Protein AF-A0A836ZRX3-F1 (afdb_monomer_lite)

Secondary structure (DSSP, 8-state):
--SS-STT-GGGHHHHHHHTTSSS--S--TT--HHHHHHHHHHHHH-TTTTTSHHHHHIIIIIGGGS-GGGG-SGGGGS--S-----HHHHHHHHHHH--

pLDDT: mean 89.65, std 10.73, range [46.81, 98.69]

Organism: NCBI:txid1184265

Radius of gyration: 16.73 Å; chains: 1; bounding box: 37×30×45 Å

InterPro domains:
  IPR058741 MurL, C-terminal domain [PF26298] (1-68)

Structure (mmCIF, N/CA/C/O backbone):
data_AF-A0A836ZRX3-F1
#
_entry.id   AF-A0A836ZRX3-F1
#
loop_
_atom_site.group_PDB
_atom_site.id
_atom_site.type_symbol
_atom_site.label_atom_id
_atom_site.label_alt_id
_atom_site.label_comp_id
_atom_site.label_asym_id
_atom_site.label_entity_id
_atom_site.label_seq_id
_atom_site.pdbx_PDB_ins_code
_atom_site.Cartn_x
_atom_site.Cartn_y
_atom_site.Cartn_z
_atom_site.occupancy
_atom_site.B_iso_or_equiv
_atom_site.auth_seq_id
_atom_site.auth_comp_id
_atom_site.auth_asym_id
_atom_site.auth_atom_id
_atom_site.pdbx_PDB_model_num
ATOM 1 N N . ILE A 1 1 ? -17.763 -6.032 -8.880 1.00 55.91 1 ILE A N 1
ATOM 2 C CA . ILE A 1 1 ? -16.600 -6.333 -8.013 1.00 55.91 1 ILE A CA 1
ATOM 3 C C . ILE A 1 1 ? -16.175 -5.007 -7.373 1.00 55.91 1 ILE A C 1
ATOM 5 O O . ILE A 1 1 ? -15.497 -4.257 -8.044 1.00 55.91 1 ILE A O 1
ATOM 9 N N . PHE A 1 2 ? -16.613 -4.518 -6.213 1.00 57.38 2 PHE A N 1
ATOM 10 C CA . PHE A 1 2 ? -17.757 -4.749 -5.323 1.00 57.38 2 PHE A CA 1
ATOM 11 C C . PHE A 1 2 ? -18.303 -3.352 -4.950 1.00 57.38 2 PHE A C 1
ATOM 13 O O . PHE A 1 2 ? -17.534 -2.399 -4.903 1.00 57.38 2 PHE A O 1
ATOM 20 N N . GLY A 1 3 ? -19.604 -3.207 -4.685 1.00 79.44 3 GLY A N 1
ATOM 21 C CA . GLY A 1 3 ? -20.244 -1.920 -4.351 1.00 79.44 3 GLY A CA 1
ATOM 22 C C . GLY A 1 3 ? -19.964 -1.408 -2.931 1.00 79.44 3 GLY A C 1
ATOM 23 O O . GLY A 1 3 ? -20.870 -0.881 -2.294 1.00 79.44 3 GLY A O 1
ATOM 24 N N . ARG A 1 4 ? -18.754 -1.631 -2.404 1.00 87.94 4 ARG A N 1
ATOM 25 C CA . ARG A 1 4 ? -18.336 -1.241 -1.050 1.00 87.94 4 ARG A CA 1
ATOM 26 C C . ARG A 1 4 ? -16.865 -0.835 -1.029 1.00 87.94 4 ARG A C 1
ATOM 28 O O . ARG A 1 4 ? -16.067 -1.399 -1.776 1.00 87.94 4 ARG A O 1
ATOM 35 N N . ASN A 1 5 ? -16.518 0.099 -0.149 1.00 93.06 5 ASN A N 1
ATOM 36 C CA . ASN A 1 5 ? -15.136 0.481 0.108 1.00 93.06 5 ASN A CA 1
ATOM 37 C C . ASN A 1 5 ? -14.442 -0.611 0.943 1.00 93.06 5 ASN A C 1
ATOM 39 O O . ASN A 1 5 ? -14.900 -0.919 2.041 1.00 93.06 5 ASN A O 1
ATOM 43 N N . LEU A 1 6 ? -13.382 -1.227 0.413 1.00 94.69 6 LEU A N 1
ATOM 44 C CA . LEU A 1 6 ? -12.608 -2.249 1.132 1.00 94.69 6 LEU A CA 1
ATOM 45 C C . LEU A 1 6 ? -11.521 -1.646 2.030 1.00 94.69 6 LEU A C 1
ATOM 47 O O . LEU A 1 6 ? -11.145 -2.279 3.010 1.00 94.69 6 LEU A O 1
ATOM 51 N N . LEU A 1 7 ? -11.066 -0.421 1.743 1.00 96.31 7 LEU A N 1
ATOM 52 C CA . LEU A 1 7 ? -10.148 0.308 2.624 1.00 96.31 7 LEU A CA 1
ATOM 53 C C . LEU A 1 7 ? -10.822 0.661 3.956 1.00 96.31 7 LEU A C 1
ATOM 55 O O . LEU A 1 7 ? -10.152 0.739 4.984 1.00 96.31 7 LEU A O 1
ATOM 59 N N . ASP A 1 8 ? -12.148 0.816 3.947 1.00 96.88 8 ASP A N 1
ATOM 60 C CA . ASP A 1 8 ? -12.955 1.079 5.141 1.00 96.88 8 ASP A CA 1
ATOM 61 C C . ASP A 1 8 ? -13.546 -0.193 5.785 1.00 96.88 8 ASP A C 1
ATOM 63 O O . ASP A 1 8 ? -14.396 -0.132 6.671 1.00 96.88 8 ASP A O 1
ATOM 67 N N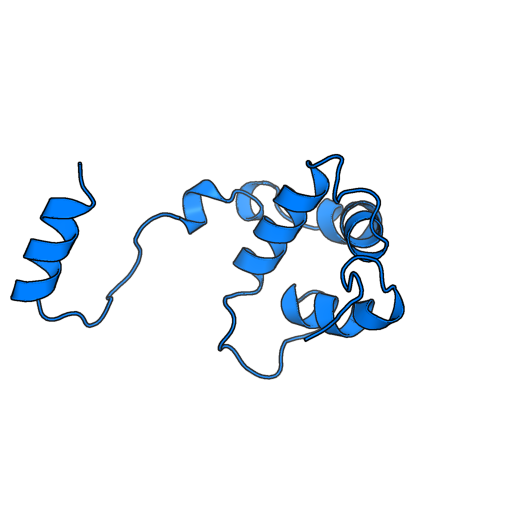 . ASP A 1 9 ? -13.098 -1.383 5.370 1.00 96.62 9 ASP A N 1
ATOM 68 C CA . ASP A 1 9 ? -13.475 -2.646 6.004 1.00 96.62 9 ASP A CA 1
ATOM 69 C C . ASP A 1 9 ? -12.345 -3.170 6.898 1.00 96.62 9 ASP A C 1
ATOM 71 O O . ASP A 1 9 ? -11.421 -3.844 6.443 1.00 96.62 9 ASP A O 1
ATOM 75 N N . ALA A 1 10 ? -12.454 -2.929 8.206 1.00 97.12 10 ALA A N 1
ATOM 76 C CA . ALA A 1 10 ? -11.477 -3.400 9.188 1.00 97.12 10 ALA A CA 1
ATOM 77 C C . ALA A 1 10 ? -11.287 -4.932 9.197 1.00 97.12 10 ALA A C 1
ATOM 79 O O . ALA A 1 10 ? -10.235 -5.412 9.619 1.00 97.12 10 ALA A O 1
ATOM 80 N N . THR A 1 11 ? -12.262 -5.714 8.714 1.00 96.56 11 THR A N 1
ATOM 81 C CA . THR A 1 11 ? -12.130 -7.180 8.628 1.00 96.56 11 THR A CA 1
ATOM 82 C C . THR A 1 11 ? -11.114 -7.623 7.574 1.00 96.56 1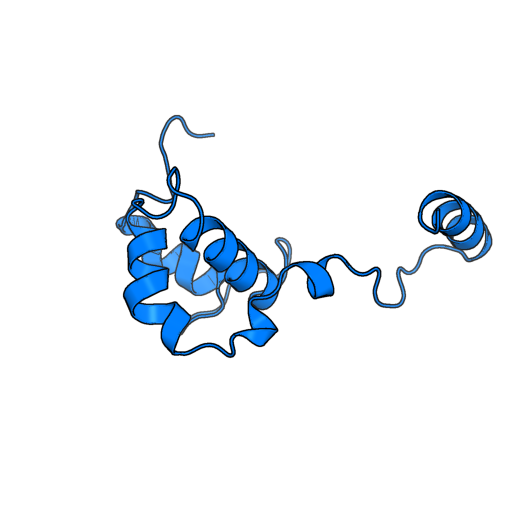1 THR A C 1
ATOM 84 O O . THR A 1 11 ? -10.634 -8.753 7.628 1.00 96.56 11 THR A O 1
ATOM 87 N N . GLN A 1 12 ? -10.728 -6.733 6.652 1.00 95.75 12 GLN A N 1
ATOM 88 C CA . GLN A 1 12 ? -9.718 -6.996 5.625 1.00 95.75 12 GLN A CA 1
ATOM 89 C C . GLN A 1 12 ? -8.278 -6.763 6.111 1.00 95.75 12 GLN A C 1
ATOM 91 O O . GLN A 1 12 ? -7.347 -6.934 5.326 1.00 95.75 12 GLN A O 1
ATOM 96 N N . ALA A 1 13 ? -8.065 -6.409 7.387 1.00 96.88 13 ALA A N 1
ATOM 97 C CA . ALA A 1 13 ? -6.741 -6.078 7.920 1.00 96.88 13 ALA A CA 1
ATOM 98 C C . ALA A 1 13 ? -5.675 -7.142 7.611 1.00 96.88 13 ALA A C 1
ATOM 100 O O . ALA A 1 13 ? -4.612 -6.783 7.121 1.00 96.88 13 ALA A O 1
ATOM 101 N N . GLY A 1 14 ? -5.978 -8.433 7.796 1.00 95.12 14 GLY A N 1
ATOM 102 C CA . GLY A 1 14 ? -5.022 -9.510 7.503 1.00 95.12 14 GLY A CA 1
ATOM 103 C C . GLY A 1 14 ? -4.628 -9.594 6.023 1.00 95.12 14 GLY A C 1
ATOM 104 O O . GLY A 1 14 ? -3.467 -9.813 5.699 1.00 95.12 14 GLY A O 1
ATOM 105 N N . GLY A 1 15 ? -5.569 -9.339 5.108 1.00 93.25 15 GLY A N 1
ATOM 106 C CA . GLY A 1 15 ? -5.267 -9.299 3.676 1.00 93.25 15 GLY A CA 1
ATOM 107 C C . GLY A 1 15 ? -4.347 -8.134 3.311 1.00 93.25 15 GLY A C 1
ATOM 108 O O . GLY A 1 15 ? -3.410 -8.307 2.536 1.00 93.25 15 GLY A O 1
ATOM 109 N N . TYR A 1 16 ? -4.576 -6.958 3.901 1.00 95.12 16 TYR A N 1
ATOM 110 C CA . TYR A 1 16 ? -3.703 -5.802 3.700 1.00 95.12 16 TYR A CA 1
ATOM 111 C C . TYR A 1 16 ? -2.342 -5.973 4.382 1.00 95.12 16 TYR A C 1
ATOM 113 O O . TYR A 1 16 ? -1.344 -5.571 3.801 1.00 95.12 16 TYR A O 1
ATOM 121 N N . ASP A 1 17 ? -2.268 -6.610 5.550 1.00 95.88 17 ASP A N 1
ATOM 122 C CA . ASP A 1 17 ? -0.997 -6.936 6.208 1.00 95.88 17 ASP A CA 1
ATOM 123 C C . ASP A 1 17 ? -0.134 -7.839 5.315 1.00 95.88 17 ASP A C 1
ATOM 125 O O . ASP A 1 17 ? 1.037 -7.536 5.089 1.00 95.88 17 ASP A O 1
ATOM 129 N N . ALA A 1 18 ? -0.735 -8.858 4.694 1.00 94.00 18 ALA A N 1
ATOM 130 C CA . ALA A 1 18 ? -0.051 -9.714 3.728 1.00 94.00 18 ALA A CA 1
ATOM 131 C C . ALA A 1 18 ? 0.403 -8.957 2.461 1.00 94.00 18 ALA A C 1
ATOM 133 O O . ALA A 1 18 ? 1.501 -9.210 1.964 1.00 94.00 18 ALA A O 1
ATOM 134 N N . LEU A 1 19 ? -0.402 -8.015 1.942 1.00 93.50 19 LEU A N 1
ATOM 135 C CA . LEU A 1 19 ? -0.014 -7.156 0.806 1.00 93.50 19 LEU A CA 1
ATOM 136 C C . LEU A 1 19 ? 1.143 -6.215 1.156 1.00 93.50 19 LEU A C 1
ATOM 138 O O . LEU A 1 19 ? 2.014 -5.966 0.329 1.00 93.50 19 LEU A O 1
ATOM 142 N N . LEU A 1 20 ? 1.141 -5.686 2.378 1.00 95.00 20 LEU A N 1
ATOM 143 C CA . LEU A 1 20 ? 2.173 -4.790 2.891 1.00 95.00 20 LEU A CA 1
ATOM 144 C C . LEU A 1 20 ? 3.429 -5.536 3.348 1.00 95.00 20 LEU A C 1
ATOM 146 O O . LEU A 1 20 ? 4.397 -4.877 3.729 1.00 95.00 20 LEU A O 1
ATOM 150 N N . GLU A 1 21 ? 3.409 -6.872 3.329 1.00 93.81 21 GLU A N 1
ATOM 151 C CA . GLU A 1 21 ? 4.423 -7.747 3.928 1.00 93.81 21 GLU A CA 1
ATOM 152 C C . GLU A 1 21 ? 4.723 -7.367 5.389 1.00 93.81 21 GLU A C 1
ATOM 154 O O . GLU A 1 21 ? 5.868 -7.341 5.845 1.00 93.81 21 GLU A O 1
ATOM 159 N N . PHE A 1 22 ? 3.672 -6.996 6.121 1.00 94.44 22 PHE A N 1
ATOM 160 C CA . PHE A 1 22 ? 3.740 -6.588 7.515 1.00 94.44 22 PHE A CA 1
ATOM 161 C C . PHE A 1 22 ? 3.276 -7.739 8.405 1.00 94.44 22 PHE A C 1
ATOM 163 O O . PHE A 1 22 ? 2.083 -8.010 8.487 1.00 94.44 22 PHE A O 1
ATOM 170 N N . GLN A 1 23 ? 4.215 -8.407 9.086 1.00 91.44 23 GLN A N 1
ATOM 171 C CA . GLN A 1 23 ? 3.968 -9.576 9.961 1.00 91.44 23 GLN A CA 1
ATOM 172 C C . GLN A 1 23 ? 3.366 -10.812 9.263 1.00 91.44 23 GLN A C 1
ATOM 174 O O . GLN A 1 23 ? 3.217 -11.856 9.893 1.00 91.44 23 GLN A O 1
ATOM 179 N N . ASP A 1 24 ? 3.052 -10.708 7.977 1.00 89.75 24 ASP A N 1
ATOM 180 C CA . ASP A 1 24 ? 2.522 -11.765 7.130 1.00 89.75 24 ASP A CA 1
ATOM 181 C C . ASP A 1 24 ? 3.054 -11.569 5.704 1.00 89.75 24 ASP A C 1
ATOM 183 O O . ASP A 1 24 ? 3.572 -10.502 5.372 1.00 89.75 24 ASP A O 1
ATOM 187 N N . HIS A 1 25 ? 2.933 -12.584 4.856 1.00 84.62 25 HIS A N 1
ATOM 188 C CA . HIS A 1 25 ? 3.383 -12.536 3.469 1.00 84.62 25 HIS A CA 1
ATOM 189 C C . HIS A 1 25 ? 2.279 -13.009 2.533 1.00 84.62 25 HIS A C 1
ATOM 191 O O . HIS A 1 25 ? 1.627 -14.031 2.760 1.00 84.62 25 HIS A O 1
ATOM 197 N N . LYS A 1 26 ? 2.089 -12.283 1.430 1.00 80.88 26 LYS A N 1
ATOM 198 C CA . LYS A 1 26 ? 1.177 -12.705 0.366 1.00 80.88 26 LYS A CA 1
ATOM 199 C C . LYS A 1 26 ? 1.559 -14.106 -0.159 1.00 80.88 26 LYS A C 1
ATOM 201 O O . LYS A 1 26 ? 2.738 -14.401 -0.347 1.00 80.88 26 LYS A O 1
ATOM 206 N N . PRO A 1 27 ? 0.574 -14.970 -0.464 1.00 76.38 27 PRO A N 1
ATOM 207 C CA . PRO A 1 27 ? 0.843 -16.319 -0.964 1.00 76.38 27 PRO A CA 1
ATOM 208 C C . PRO A 1 27 ? 1.330 -16.346 -2.424 1.00 76.38 27 PRO A C 1
ATOM 210 O O . PRO A 1 27 ? 1.832 -17.373 -2.878 1.00 76.38 27 PRO A O 1
ATOM 213 N N . PHE A 1 28 ? 1.170 -15.243 -3.169 1.00 75.69 28 PHE A N 1
ATOM 214 C CA . PHE A 1 28 ? 1.558 -15.117 -4.577 1.00 75.69 28 PHE A CA 1
ATOM 215 C C . PHE A 1 28 ? 2.097 -13.714 -4.888 1.00 75.69 28 PHE A C 1
ATOM 217 O O . PHE A 1 28 ? 1.556 -12.717 -4.418 1.00 75.69 28 PHE A O 1
ATOM 224 N N . GLU A 1 29 ? 3.105 -13.629 -5.759 1.00 69.50 29 GLU A N 1
ATOM 225 C CA . GLU A 1 29 ? 3.833 -12.385 -6.067 1.00 69.50 29 GLU A CA 1
ATOM 226 C C . GLU A 1 29 ? 3.189 -11.494 -7.152 1.00 69.50 29 GLU A C 1
ATOM 228 O O . GLU A 1 29 ? 3.675 -10.405 -7.434 1.00 69.50 29 GLU A O 1
ATOM 233 N N . CYS A 1 30 ? 2.080 -11.909 -7.769 1.00 75.00 30 CYS A N 1
ATOM 234 C CA . CYS A 1 30 ? 1.593 -11.342 -9.036 1.00 75.00 30 CYS A CA 1
ATOM 235 C C . CYS A 1 30 ? 1.026 -9.903 -8.999 1.00 75.00 30 CYS A C 1
ATOM 237 O O . CYS A 1 30 ? 0.576 -9.428 -10.039 1.00 75.00 30 CYS A O 1
ATOM 239 N N . VAL A 1 31 ? 0.985 -9.225 -7.846 1.00 69.31 31 VAL A N 1
ATOM 240 C CA . VAL A 1 31 ? 0.250 -7.950 -7.650 1.00 69.31 31 VAL A CA 1
ATOM 241 C C . VAL A 1 31 ? 1.180 -6.775 -7.285 1.00 69.31 31 VAL A C 1
ATOM 243 O O . VAL A 1 31 ? 0.714 -5.724 -6.865 1.00 69.31 31 VAL A O 1
ATOM 246 N N . GLY A 1 32 ? 2.491 -6.929 -7.488 1.00 82.38 32 GLY A N 1
ATOM 247 C CA . GLY A 1 32 ? 3.499 -5.946 -7.070 1.00 82.38 32 GLY A CA 1
ATOM 248 C C . GLY A 1 32 ? 4.076 -6.263 -5.691 1.00 82.38 32 GLY A C 1
ATOM 249 O O . GLY A 1 32 ? 3.528 -7.078 -4.951 1.00 82.38 32 GLY A O 1
ATOM 250 N N . GLU A 1 33 ? 5.219 -5.681 -5.363 1.00 90.31 33 GLU A N 1
ATOM 251 C CA . GLU A 1 33 ? 6.007 -5.950 -4.158 1.00 90.31 33 GLU A CA 1
ATOM 252 C C . GLU A 1 33 ? 5.407 -5.296 -2.900 1.00 90.31 33 GLU A C 1
ATOM 254 O O . GLU A 1 33 ? 4.704 -4.281 -2.972 1.00 90.31 33 GLU A O 1
ATOM 259 N N . GLY A 1 34 ? 5.742 -5.813 -1.710 1.00 93.00 34 GLY A N 1
ATOM 260 C CA . GLY A 1 34 ? 5.328 -5.189 -0.449 1.00 93.00 34 GLY A CA 1
ATOM 261 C C . GLY A 1 34 ? 5.762 -3.724 -0.331 1.00 93.00 34 GLY A C 1
ATOM 262 O O . GLY A 1 34 ? 5.008 -2.894 0.181 1.00 93.00 34 GLY A O 1
ATOM 263 N N . ARG A 1 35 ? 6.938 -3.367 -0.876 1.00 93.69 35 ARG A N 1
ATOM 264 C CA . ARG A 1 35 ? 7.416 -1.971 -0.909 1.00 93.69 35 ARG A CA 1
ATOM 265 C C . ARG A 1 35 ? 6.457 -1.058 -1.675 1.00 93.69 35 ARG A C 1
ATOM 267 O O . ARG A 1 35 ? 6.135 0.029 -1.206 1.00 93.69 35 ARG A O 1
ATOM 274 N N . GLU A 1 36 ? 5.944 -1.530 -2.810 1.00 94.19 36 GLU A N 1
ATOM 275 C CA . GLU A 1 36 ? 5.037 -0.768 -3.668 1.00 94.19 36 GLU A CA 1
ATOM 276 C C . GLU A 1 36 ? 3.691 -0.564 -2.973 1.00 94.19 36 GLU A C 1
ATOM 278 O O . GLU A 1 36 ? 3.144 0.540 -2.971 1.00 94.19 36 GLU A O 1
ATOM 283 N N . SER A 1 37 ? 3.203 -1.599 -2.287 1.00 95.44 37 SER A N 1
ATOM 284 C CA . SER A 1 37 ? 1.977 -1.526 -1.488 1.00 95.44 37 SER A CA 1
ATOM 285 C C . SER A 1 37 ? 2.106 -0.549 -0.312 1.00 95.44 37 SER A C 1
ATOM 287 O O . SER A 1 37 ? 1.181 0.222 -0.043 1.00 95.44 37 SER A O 1
ATOM 289 N N . ARG A 1 38 ? 3.256 -0.526 0.378 1.00 97.12 38 ARG A N 1
ATOM 290 C CA . ARG A 1 38 ? 3.515 0.412 1.487 1.00 97.12 38 ARG A CA 1
ATOM 291 C C . ARG A 1 38 ? 3.597 1.858 1.002 1.00 97.12 38 ARG A C 1
ATOM 293 O O . ARG A 1 38 ? 2.974 2.729 1.611 1.00 97.12 38 ARG A O 1
ATOM 300 N N . ALA A 1 39 ? 4.279 2.108 -0.115 1.00 97.38 39 ALA A N 1
ATOM 301 C CA . ALA A 1 39 ? 4.314 3.430 -0.737 1.00 97.38 39 ALA A CA 1
ATOM 302 C C . ALA A 1 39 ? 2.910 3.884 -1.183 1.00 97.38 39 ALA A C 1
ATOM 304 O O . ALA A 1 39 ? 2.507 5.016 -0.913 1.00 97.38 39 ALA A O 1
ATOM 305 N N . ALA A 1 40 ? 2.101 2.991 -1.765 1.00 96.81 40 ALA A N 1
ATOM 306 C CA . ALA A 1 40 ? 0.710 3.289 -2.105 1.00 96.81 40 ALA A CA 1
ATOM 307 C C . ALA A 1 40 ? -0.129 3.671 -0.868 1.00 96.81 40 ALA A C 1
ATOM 30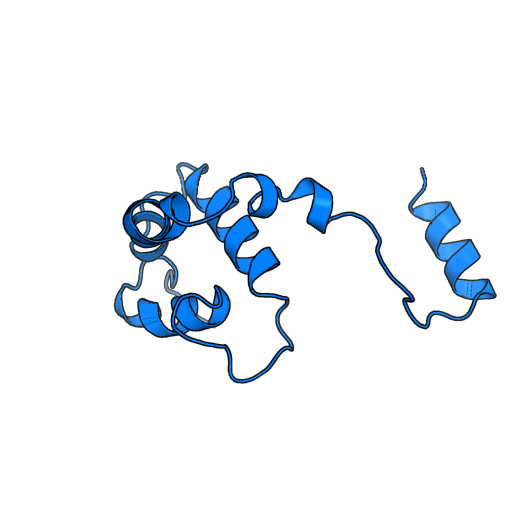9 O O . ALA A 1 40 ? -0.840 4.678 -0.899 1.00 96.81 40 ALA A O 1
ATOM 310 N N . MET A 1 41 ? -0.013 2.935 0.245 1.00 97.94 41 MET A N 1
ATOM 311 C CA . MET A 1 41 ? -0.694 3.283 1.502 1.00 97.94 41 MET A CA 1
ATOM 312 C C . MET A 1 41 ? -0.235 4.634 2.065 1.00 97.94 41 MET A C 1
ATOM 314 O O . MET A 1 41 ? -1.062 5.389 2.578 1.00 97.94 41 MET A O 1
ATOM 318 N N . ALA A 1 42 ? 1.047 4.985 1.923 1.00 98.25 42 ALA A N 1
ATOM 319 C CA . ALA A 1 42 ? 1.558 6.298 2.314 1.00 98.25 42 ALA A CA 1
ATOM 320 C C . ALA A 1 42 ? 0.964 7.441 1.469 1.00 98.25 42 ALA A C 1
ATOM 322 O O . ALA A 1 42 ? 0.619 8.490 2.016 1.00 98.25 42 ALA A O 1
ATOM 323 N N . VAL A 1 43 ? 0.747 7.236 0.163 1.00 98.06 43 VAL A N 1
ATOM 324 C CA . VAL A 1 43 ? 0.007 8.206 -0.667 1.00 98.06 43 VAL A CA 1
ATOM 325 C C . VAL A 1 43 ? -1.423 8.362 -0.157 1.00 98.06 43 VAL A C 1
ATOM 327 O O . VAL A 1 43 ? -1.866 9.493 0.049 1.00 98.06 43 VAL A O 1
ATOM 330 N N . LEU A 1 44 ? -2.142 7.262 0.087 1.00 98.25 44 LEU A N 1
ATOM 331 C CA . LEU A 1 44 ? -3.514 7.318 0.612 1.00 98.25 44 LEU A CA 1
ATOM 332 C C . LEU A 1 44 ? -3.582 8.050 1.960 1.00 98.25 44 LEU A C 1
ATOM 334 O O . LEU A 1 44 ? -4.479 8.864 2.169 1.00 98.25 44 LEU A O 1
ATOM 338 N N . ALA A 1 45 ? -2.598 7.837 2.834 1.00 98.19 45 ALA A N 1
ATOM 339 C CA . ALA A 1 45 ? -2.502 8.499 4.133 1.00 98.19 45 ALA A CA 1
ATOM 340 C C . ALA A 1 45 ? -2.417 10.036 4.045 1.00 98.19 45 ALA A C 1
ATOM 342 O O . ALA A 1 45 ? -2.852 10.734 4.962 1.00 98.19 45 ALA A O 1
ATOM 343 N N . SER A 1 46 ? -1.895 10.576 2.940 1.00 97.31 46 SER A N 1
ATOM 344 C CA . SER A 1 46 ? -1.810 12.026 2.706 1.00 97.31 46 SER A CA 1
ATOM 345 C C . SER A 1 46 ? -3.083 12.649 2.115 1.00 97.31 46 SER A C 1
ATOM 347 O O . SER A 1 46 ? -3.206 13.874 2.068 1.00 97.31 46 SER A O 1
ATOM 349 N N . ARG A 1 47 ? -4.043 11.832 1.667 1.00 98.00 47 ARG A N 1
ATOM 350 C CA . ARG A 1 47 ? -5.222 12.276 0.914 1.00 98.00 47 ARG A CA 1
ATOM 351 C C . ARG A 1 47 ? -6.455 12.341 1.803 1.00 98.00 47 ARG A C 1
ATOM 353 O O . ARG A 1 47 ? -6.803 11.370 2.469 1.00 98.00 47 ARG A O 1
ATOM 360 N N . ALA A 1 48 ? -7.133 13.488 1.818 1.00 96.56 48 ALA A N 1
ATOM 361 C CA . ALA A 1 48 ? -8.264 13.731 2.715 1.00 96.56 48 ALA A CA 1
ATOM 362 C C . ALA A 1 48 ? -9.433 12.763 2.478 1.00 96.56 48 ALA A C 1
ATOM 364 O O . ALA A 1 48 ? -10.132 12.411 3.422 1.00 96.56 48 ALA A O 1
ATOM 365 N N . GLU A 1 49 ? -9.613 12.322 1.237 1.00 96.38 49 GLU A N 1
ATOM 366 C CA . GLU A 1 49 ? -10.666 11.406 0.818 1.00 96.38 49 GLU A CA 1
ATOM 367 C C . GLU A 1 49 ? -10.419 9.937 1.213 1.00 96.38 49 GLU A C 1
ATOM 369 O O . GLU A 1 49 ? -11.362 9.157 1.175 1.00 96.38 49 GLU A O 1
ATOM 374 N N . TRP A 1 50 ? -9.192 9.569 1.615 1.00 97.81 50 TRP A N 1
ATOM 375 C CA . TRP A 1 50 ? -8.815 8.182 1.943 1.00 97.81 50 TRP A CA 1
ATOM 376 C C . TRP A 1 50 ? -8.253 8.008 3.354 1.00 97.81 50 TRP A C 1
ATOM 378 O O . TRP A 1 50 ? -8.413 6.949 3.952 1.00 97.81 50 TRP A O 1
ATOM 388 N N . LYS A 1 51 ? -7.605 9.032 3.924 1.00 97.81 51 LYS A N 1
ATOM 389 C CA . LYS A 1 51 ? -6.916 8.939 5.224 1.00 97.81 51 LYS A CA 1
ATOM 390 C C . LYS A 1 51 ? -7.819 8.534 6.391 1.00 97.81 51 LYS A C 1
ATOM 392 O O . LYS A 1 51 ? -7.319 8.118 7.432 1.00 97.81 51 LYS A O 1
ATOM 397 N N . GLU A 1 52 ? -9.131 8.715 6.239 1.00 98.06 52 GLU A N 1
ATOM 398 C CA . GLU A 1 52 ? -10.119 8.415 7.269 1.00 98.06 52 GLU A CA 1
ATOM 399 C C . GLU A 1 52 ? -10.638 6.974 7.223 1.00 98.06 52 GLU A C 1
ATOM 401 O O . GLU A 1 52 ? -11.236 6.544 8.215 1.00 98.06 52 GLU A O 1
ATOM 406 N N . ASP A 1 53 ? -10.378 6.242 6.140 1.00 98.38 53 ASP A N 1
ATOM 407 C CA . ASP A 1 53 ? -10.776 4.846 5.992 1.00 98.38 53 ASP A CA 1
ATOM 408 C C . ASP A 1 53 ? -10.076 3.965 7.030 1.00 98.38 53 ASP A C 1
ATOM 410 O O . ASP A 1 53 ? -8.894 4.155 7.349 1.00 98.38 53 ASP A O 1
ATOM 414 N N . ALA A 1 54 ? -10.807 2.980 7.553 1.00 98.38 54 ALA A N 1
ATOM 415 C CA . ALA A 1 54 ? -10.380 2.139 8.668 1.00 98.38 54 ALA A CA 1
ATOM 416 C C . ALA A 1 54 ? -8.944 1.591 8.537 1.00 98.38 54 ALA A C 1
ATOM 418 O O . ALA A 1 54 ? -8.158 1.670 9.488 1.00 98.38 54 ALA A O 1
ATOM 419 N N . LEU A 1 55 ? -8.574 1.057 7.370 1.00 98.50 55 LEU A N 1
ATOM 420 C CA . LEU A 1 55 ? -7.256 0.458 7.152 1.00 98.50 55 LEU A CA 1
ATOM 421 C C . LEU A 1 55 ? -6.157 1.491 6.907 1.00 98.50 55 LEU A C 1
ATOM 423 O O . LEU A 1 55 ? -5.016 1.257 7.304 1.00 98.50 55 LEU A O 1
ATOM 427 N N . VAL A 1 56 ? -6.482 2.649 6.329 1.00 98.69 56 VAL A N 1
ATOM 428 C CA . VAL A 1 56 ? -5.514 3.739 6.135 1.00 98.69 56 VAL A CA 1
ATOM 429 C C . VAL A 1 56 ? -5.183 4.387 7.478 1.00 98.69 56 VAL A C 1
ATOM 431 O O . VAL A 1 56 ? -4.009 4.549 7.809 1.00 98.69 56 VAL A O 1
ATOM 434 N N . LYS A 1 57 ? -6.189 4.636 8.326 1.00 98.62 57 LYS A N 1
ATOM 435 C CA . LYS A 1 57 ? -5.980 5.068 9.719 1.00 98.62 57 LYS A CA 1
ATOM 436 C C . LYS A 1 57 ? -5.113 4.095 10.505 1.00 98.62 57 LYS A C 1
ATOM 438 O O . LYS A 1 57 ? -4.213 4.514 11.233 1.00 98.62 57 LYS A O 1
ATOM 443 N N . ARG A 1 58 ? -5.393 2.793 10.375 1.00 98.44 58 ARG A N 1
ATOM 444 C CA . ARG A 1 58 ? -4.593 1.745 11.016 1.00 98.44 58 ARG A CA 1
ATOM 445 C C . ARG A 1 58 ? -3.153 1.775 10.512 1.00 98.44 58 ARG A C 1
ATOM 447 O O . ARG A 1 58 ? -2.246 1.743 11.332 1.00 98.44 58 ARG A O 1
ATOM 454 N N . PHE A 1 59 ? -2.940 1.888 9.201 1.00 98.56 59 PHE A N 1
ATOM 455 C CA . PHE A 1 59 ? -1.603 2.004 8.623 1.00 98.56 59 PHE A CA 1
ATOM 456 C C . PHE A 1 59 ? -0.833 3.200 9.198 1.00 98.56 59 PHE A C 1
ATOM 458 O O . PHE A 1 59 ? 0.279 3.007 9.679 1.00 98.56 59 PHE A O 1
ATOM 465 N N . ILE A 1 60 ? -1.438 4.394 9.232 1.00 98.56 60 ILE A N 1
ATOM 466 C CA . ILE A 1 60 ? -0.821 5.616 9.785 1.00 98.56 60 ILE A CA 1
ATOM 467 C C . ILE A 1 60 ? -0.406 5.421 11.246 1.00 98.56 60 ILE A C 1
ATOM 469 O O . ILE A 1 60 ? 0.677 5.835 11.652 1.00 98.56 60 ILE A O 1
ATOM 473 N N . ARG A 1 61 ? -1.285 4.815 12.050 1.00 98.38 61 ARG A N 1
ATOM 474 C CA . ARG A 1 61 ? -1.073 4.657 13.491 1.00 98.38 61 ARG A CA 1
ATOM 475 C C . ARG A 1 61 ? -0.068 3.555 13.817 1.00 98.38 61 ARG A C 1
ATOM 477 O O . ARG A 1 61 ? 0.786 3.756 14.675 1.00 98.38 61 ARG A O 1
ATOM 484 N N . ASP A 1 62 ? -0.198 2.403 13.165 1.00 97.94 62 ASP A N 1
ATOM 485 C CA . ASP A 1 62 ? 0.436 1.166 13.622 1.00 97.94 62 ASP A CA 1
ATOM 486 C C . ASP A 1 62 ? 1.617 0.746 12.748 1.00 97.94 62 ASP A C 1
ATOM 488 O O . ASP A 1 62 ? 2.562 0.174 13.273 1.00 97.94 62 ASP A O 1
ATOM 492 N N . ILE A 1 63 ? 1.590 1.006 11.437 1.00 97.88 63 ILE A N 1
ATOM 493 C CA . ILE A 1 63 ? 2.557 0.431 10.484 1.00 97.88 63 ILE A CA 1
ATOM 494 C C . ILE A 1 63 ? 3.562 1.485 10.021 1.00 97.88 63 ILE A C 1
ATOM 496 O O . ILE A 1 63 ? 4.766 1.275 10.132 1.00 97.88 63 ILE A O 1
ATOM 500 N N . GLN A 1 64 ? 3.082 2.637 9.548 1.00 98.12 64 GLN A N 1
ATOM 501 C CA . GLN A 1 64 ? 3.906 3.715 9.001 1.00 98.12 64 GLN A CA 1
ATOM 502 C C . GLN A 1 64 ? 5.060 4.155 9.924 1.00 98.12 64 GLN A C 1
ATOM 504 O O . GLN A 1 64 ? 6.163 4.333 9.409 1.00 98.12 64 GLN A O 1
ATOM 509 N N . PRO A 1 65 ? 4.888 4.280 11.260 1.00 98.06 65 PRO A N 1
ATOM 510 C CA . PRO A 1 65 ? 5.976 4.693 12.152 1.00 98.06 65 PRO A CA 1
ATOM 511 C C . PRO A 1 65 ? 7.135 3.690 12.251 1.00 98.06 65 PRO A C 1
ATOM 513 O O . PRO A 1 65 ? 8.175 4.023 12.811 1.00 98.06 65 PRO A O 1
ATOM 516 N N . GLN A 1 66 ? 6.950 2.462 11.756 1.00 97.25 66 GLN A N 1
ATOM 517 C CA . GLN A 1 66 ? 7.950 1.393 11.790 1.00 97.25 66 GLN A CA 1
ATOM 518 C C . GLN A 1 66 ? 8.763 1.289 10.489 1.00 97.25 66 GLN A C 1
ATOM 520 O O . GLN A 1 66 ? 9.658 0.451 10.401 1.00 97.25 66 GLN A O 1
ATOM 525 N N . LEU A 1 67 ? 8.439 2.092 9.473 1.00 96.44 67 LEU A N 1
ATOM 526 C CA . LEU A 1 67 ? 9.033 2.015 8.138 1.00 96.44 67 LEU A CA 1
ATOM 527 C C . LEU A 1 67 ? 10.052 3.136 7.917 1.00 96.44 67 LEU A C 1
ATOM 529 O O . LEU A 1 67 ? 9.921 4.221 8.485 1.00 96.44 67 LEU A O 1
ATOM 533 N N . ASP A 1 68 ? 11.035 2.897 7.047 1.00 96.25 68 ASP A N 1
ATOM 534 C CA . ASP A 1 68 ? 11.906 3.965 6.551 1.00 96.25 68 ASP A CA 1
ATOM 535 C C . ASP A 1 68 ? 11.078 4.920 5.664 1.00 96.25 68 ASP A C 1
ATOM 537 O O . ASP A 1 68 ? 10.460 4.471 4.694 1.00 96.25 68 ASP A O 1
ATOM 541 N N . PRO A 1 69 ? 11.043 6.236 5.945 1.00 95.19 69 PRO A N 1
ATOM 542 C CA . PRO A 1 69 ? 10.354 7.205 5.094 1.00 95.19 69 PRO A CA 1
ATOM 543 C C . PRO A 1 69 ? 10.828 7.230 3.632 1.00 95.19 69 PRO A C 1
ATOM 545 O O . PRO A 1 69 ? 10.061 7.642 2.756 1.00 95.19 69 PRO A O 1
ATOM 548 N N . ASN A 1 70 ? 12.065 6.807 3.354 1.00 94.25 70 ASN A N 1
ATOM 549 C CA . ASN A 1 70 ? 12.586 6.697 1.991 1.00 94.25 70 ASN A CA 1
ATOM 550 C C . ASN A 1 70 ? 11.922 5.552 1.215 1.00 94.25 70 ASN A C 1
ATOM 552 O O . ASN A 1 70 ? 11.640 5.712 0.029 1.00 94.25 70 ASN A O 1
ATOM 556 N N . ASP A 1 71 ? 11.583 4.448 1.889 1.00 92.69 71 ASP A N 1
ATOM 557 C CA . ASP A 1 71 ? 10.877 3.306 1.288 1.00 92.69 71 ASP A CA 1
ATOM 558 C C . ASP A 1 71 ? 9.400 3.615 0.986 1.00 92.69 71 ASP A C 1
ATOM 560 O O . ASP A 1 71 ? 8.710 2.824 0.343 1.00 92.69 71 ASP A O 1
ATOM 564 N N . LEU A 1 72 ? 8.897 4.761 1.457 1.00 96.88 72 LEU A N 1
ATOM 565 C CA . LEU A 1 72 ? 7.529 5.227 1.224 1.00 96.88 72 LEU A CA 1
ATOM 566 C C . LEU A 1 72 ? 7.407 6.215 0.057 1.00 96.88 72 LEU A C 1
ATOM 568 O O . LEU A 1 72 ? 6.290 6.615 -0.276 1.00 96.88 72 LEU A O 1
ATOM 572 N N . GLN A 1 73 ? 8.522 6.624 -0.554 1.00 95.62 73 GLN A N 1
ATOM 573 C CA . GLN A 1 73 ? 8.506 7.511 -1.717 1.00 95.62 73 GLN A CA 1
ATOM 574 C C . GLN A 1 73 ? 8.013 6.753 -2.953 1.00 95.62 73 GLN A C 1
ATOM 576 O O . GLN A 1 73 ? 8.444 5.633 -3.227 1.00 95.62 73 GLN A O 1
ATOM 581 N N . VAL A 1 74 ? 7.127 7.374 -3.732 1.00 93.81 74 VAL A N 1
ATOM 582 C CA . VAL A 1 74 ? 6.578 6.748 -4.945 1.00 93.81 74 VAL A CA 1
ATOM 583 C C . VAL A 1 74 ? 7.467 6.999 -6.153 1.00 93.81 74 VAL A C 1
ATOM 585 O O . VAL A 1 74 ? 7.585 6.141 -7.021 1.00 93.81 74 VAL A O 1
ATOM 588 N N . GLU A 1 75 ? 8.119 8.153 -6.209 1.00 93.00 75 GLU A N 1
ATOM 589 C CA . GLU A 1 75 ? 8.940 8.590 -7.332 1.00 93.00 75 GLU A CA 1
ATOM 590 C C . GLU A 1 75 ? 10.028 7.567 -7.706 1.00 93.00 75 GLU A C 1
ATOM 592 O O . GLU A 1 75 ? 10.137 7.254 -8.894 1.00 93.00 75 GLU A O 1
ATOM 597 N N . PRO A 1 76 ? 10.776 6.961 -6.756 1.00 91.25 76 PRO A N 1
ATOM 598 C CA . PRO A 1 76 ? 11.759 5.929 -7.087 1.00 91.25 76 PRO A CA 1
ATOM 599 C C . PRO A 1 76 ? 11.138 4.654 -7.673 1.00 91.25 76 PRO A C 1
ATOM 601 O O . PRO A 1 76 ? 11.776 3.983 -8.477 1.00 91.25 76 PRO A O 1
ATOM 604 N N . LEU A 1 77 ? 9.894 4.325 -7.305 1.00 90.56 77 LEU A N 1
ATOM 605 C CA . LEU A 1 77 ? 9.179 3.137 -7.792 1.00 90.56 77 LEU A CA 1
ATOM 606 C C . LEU A 1 77 ? 8.653 3.302 -9.221 1.00 90.56 77 LEU A C 1
ATOM 608 O O . LEU A 1 77 ? 8.346 2.317 -9.883 1.00 90.56 77 LEU A O 1
ATOM 612 N N . MET A 1 78 ? 8.543 4.542 -9.694 1.00 88.50 78 MET A N 1
ATOM 613 C CA . MET A 1 78 ? 8.090 4.863 -11.049 1.00 88.50 78 MET A CA 1
ATOM 614 C C . MET A 1 78 ? 9.249 4.934 -12.052 1.00 88.50 78 MET A C 1
ATOM 616 O O . MET A 1 78 ? 9.024 5.149 -13.245 1.00 88.50 78 MET A O 1
ATOM 620 N N . ALA A 1 79 ? 10.491 4.768 -11.589 1.00 86.44 79 ALA A N 1
ATOM 621 C CA . ALA A 1 79 ? 11.647 4.685 -12.461 1.00 86.44 79 ALA A CA 1
ATOM 622 C C . ALA A 1 79 ? 11.665 3.340 -13.198 1.00 86.44 79 ALA A C 1
ATOM 624 O O . ALA A 1 79 ? 11.435 2.279 -12.622 1.00 86.44 79 ALA A O 1
ATOM 625 N N . ILE A 1 80 ? 11.972 3.389 -14.492 1.00 81.19 80 ILE A N 1
ATOM 626 C CA . ILE A 1 80 ? 12.205 2.189 -15.294 1.00 81.19 80 ILE A CA 1
ATOM 627 C C . ILE A 1 80 ? 13.437 1.468 -14.733 1.00 81.19 80 ILE A C 1
ATOM 629 O O . ILE A 1 80 ? 14.529 2.036 -14.745 1.00 81.19 80 ILE A O 1
ATOM 633 N N . ASP A 1 81 ? 13.268 0.220 -14.297 1.00 76.56 81 ASP A N 1
ATOM 634 C CA . ASP A 1 81 ? 14.339 -0.592 -13.713 1.00 76.56 81 ASP A CA 1
ATOM 635 C C . ASP A 1 81 ? 14.473 -1.981 -14.374 1.00 76.56 81 ASP A C 1
ATOM 637 O O . ASP A 1 81 ? 13.499 -2.560 -14.858 1.00 76.56 81 ASP A O 1
ATOM 641 N N . GLY A 1 82 ? 15.691 -2.528 -14.348 1.00 71.31 82 GLY A N 1
ATOM 642 C CA . GLY A 1 82 ? 15.999 -3.928 -14.636 1.00 71.31 82 GLY A CA 1
ATOM 643 C C . GLY A 1 82 ? 16.062 -4.363 -16.107 1.00 71.31 82 GLY A C 1
ATOM 644 O O . GLY A 1 82 ? 15.935 -3.599 -17.064 1.00 71.31 82 GLY A O 1
ATOM 645 N N . GLU A 1 83 ? 16.292 -5.667 -16.286 1.00 71.69 83 GLU A N 1
ATOM 646 C CA . GLU A 1 83 ? 16.251 -6.347 -17.580 1.00 71.69 83 GLU A CA 1
ATOM 647 C C . GLU A 1 83 ? 14.799 -6.722 -17.915 1.00 71.69 83 GLU A C 1
ATOM 649 O O . GLU A 1 83 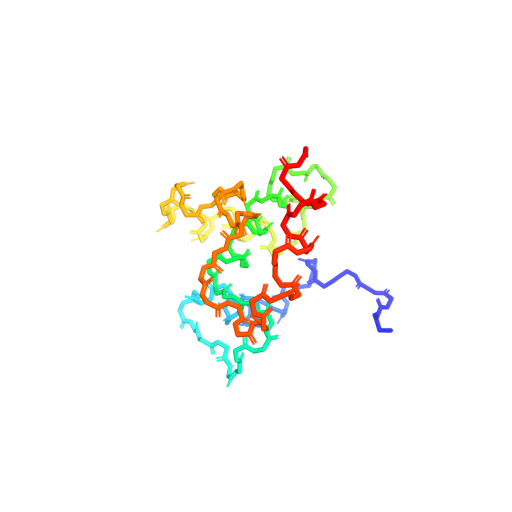? 14.272 -7.739 -17.469 1.00 71.69 83 GLU A O 1
ATOM 654 N N . HIS A 1 84 ? 14.137 -5.920 -18.748 1.00 74.38 84 HIS A N 1
ATOM 655 C CA . HIS A 1 84 ? 12.729 -6.133 -19.117 1.00 74.38 84 HIS A CA 1
ATOM 656 C C . HIS A 1 84 ? 12.479 -7.373 -19.998 1.00 74.38 84 HIS A C 1
ATOM 658 O O . HIS A 1 84 ? 11.338 -7.644 -20.372 1.00 74.38 84 HIS A O 1
ATOM 664 N N . ARG A 1 85 ? 13.540 -8.090 -20.406 1.00 82.69 85 ARG A N 1
ATOM 665 C CA . ARG A 1 85 ? 13.520 -9.173 -21.415 1.00 82.69 85 ARG A CA 1
ATOM 666 C C . ARG A 1 85 ? 12.822 -8.781 -22.727 1.00 82.69 85 ARG A C 1
ATOM 668 O O . ARG A 1 85 ? 12.349 -9.633 -23.478 1.00 82.69 85 ARG A O 1
ATOM 675 N N . ILE A 1 86 ? 12.780 -7.482 -23.015 1.00 84.50 86 ILE A N 1
ATOM 676 C CA . ILE A 1 86 ? 12.283 -6.927 -24.270 1.00 84.50 86 ILE A CA 1
ATOM 677 C C . ILE A 1 86 ? 13.420 -7.027 -25.298 1.00 84.50 86 ILE A C 1
ATOM 679 O O . ILE A 1 86 ? 14.528 -6.573 -25.004 1.00 84.50 86 ILE A O 1
ATOM 683 N N . PRO A 1 87 ? 13.183 -7.577 -26.506 1.00 90.88 87 PRO A N 1
ATOM 684 C CA . PRO A 1 87 ? 14.190 -7.596 -27.564 1.00 90.88 87 PRO A CA 1
ATOM 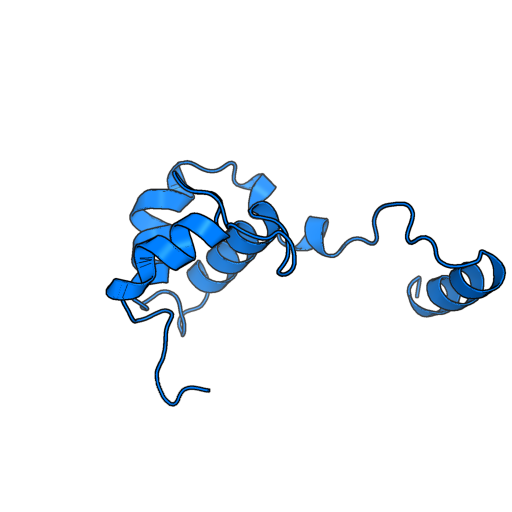685 C C . PRO A 1 87 ? 14.761 -6.197 -27.830 1.00 90.88 87 PRO A C 1
ATOM 687 O O . PRO A 1 87 ? 14.003 -5.228 -27.911 1.00 90.88 87 PRO A O 1
ATOM 690 N N . SER A 1 88 ? 16.081 -6.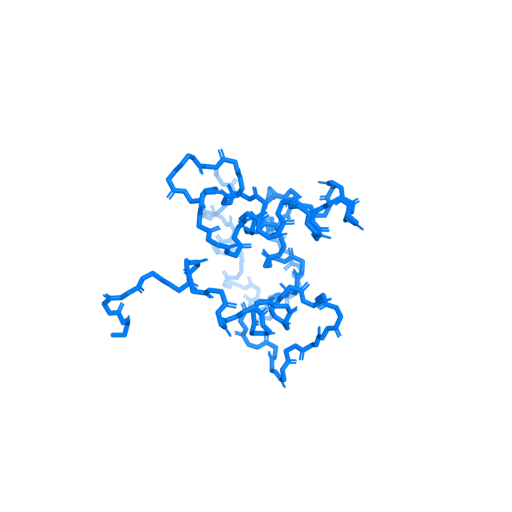088 -28.010 1.00 87.38 88 SER A N 1
ATOM 691 C CA . SER A 1 88 ? 16.798 -4.802 -28.091 1.00 87.38 88 SER A CA 1
ATOM 692 C C . SER A 1 88 ? 16.188 -3.823 -29.098 1.00 87.38 88 SER A C 1
ATOM 694 O O . SER A 1 88 ? 15.899 -2.683 -28.744 1.00 87.38 88 SER A O 1
ATOM 696 N N . ALA A 1 89 ? 15.878 -4.293 -30.310 1.00 89.44 89 ALA A N 1
ATOM 697 C CA . ALA A 1 89 ? 15.274 -3.477 -31.366 1.00 89.44 89 ALA A CA 1
ATOM 698 C C . ALA A 1 89 ? 13.902 -2.885 -30.983 1.00 89.44 89 ALA A C 1
ATOM 700 O O . ALA A 1 89 ? 13.510 -1.827 -31.477 1.00 89.44 89 ALA A O 1
ATOM 701 N N . LEU A 1 90 ? 13.147 -3.564 -30.114 1.00 88.69 90 LEU A N 1
ATOM 702 C CA . LEU A 1 90 ? 11.887 -3.047 -29.590 1.00 88.69 90 LEU A CA 1
ATOM 703 C C . LEU A 1 90 ? 12.138 -2.098 -28.415 1.00 88.69 90 LEU A C 1
ATOM 705 O O . LEU A 1 90 ? 11.519 -1.038 -28.351 1.00 88.69 90 LEU A O 1
ATOM 709 N N . TRP A 1 91 ? 13.072 -2.438 -27.524 1.00 86.94 91 TRP A N 1
ATOM 710 C CA . TRP A 1 91 ? 13.397 -1.613 -26.362 1.00 86.94 91 TRP A CA 1
ATOM 711 C C . TRP A 1 91 ? 13.950 -0.234 -26.739 1.00 86.94 91 TRP A C 1
ATOM 713 O O . TRP A 1 91 ? 13.567 0.769 -26.139 1.00 86.94 91 TRP A O 1
ATOM 723 N N . GLU A 1 92 ? 14.786 -0.156 -27.775 1.00 86.25 92 GLU A N 1
ATOM 724 C CA . GLU A 1 92 ? 15.294 1.111 -28.317 1.00 86.25 92 GLU A CA 1
ATOM 725 C C . GLU A 1 92 ? 14.159 2.032 -28.786 1.00 86.25 92 GLU A C 1
ATOM 727 O O . GLU A 1 92 ? 14.132 3.214 -28.445 1.00 86.25 92 GLU A O 1
ATOM 732 N N . ARG A 1 93 ? 13.169 1.480 -29.498 1.00 86.38 93 ARG A N 1
ATOM 733 C CA . ARG A 1 93 ? 11.988 2.225 -29.962 1.00 86.38 93 ARG A CA 1
ATOM 734 C C . ARG A 1 93 ? 11.081 2.658 -28.813 1.00 86.38 93 ARG A C 1
ATOM 736 O O . ARG A 1 93 ? 10.519 3.747 -28.859 1.00 86.38 93 ARG A O 1
ATOM 743 N N . VAL A 1 94 ? 10.914 1.808 -27.802 1.00 84.50 94 VAL A N 1
ATOM 744 C CA . VAL A 1 94 ? 10.113 2.112 -26.608 1.00 84.50 94 VAL A CA 1
ATOM 745 C C . VAL A 1 94 ? 10.761 3.256 -25.831 1.00 84.50 94 VAL A C 1
ATOM 747 O O . VAL A 1 94 ? 10.116 4.280 -25.624 1.00 84.50 94 VAL A O 1
ATOM 750 N N . ARG A 1 95 ? 12.055 3.160 -25.496 1.00 81.31 95 ARG A N 1
ATOM 751 C CA . ARG A 1 95 ? 12.753 4.227 -24.760 1.00 81.31 95 ARG A CA 1
ATOM 752 C C . ARG A 1 95 ? 12.777 5.560 -25.495 1.00 81.31 95 ARG A C 1
ATOM 754 O O . ARG A 1 95 ? 12.623 6.582 -24.841 1.00 81.31 95 ARG A O 1
ATOM 761 N N . ALA A 1 96 ? 12.890 5.566 -26.823 1.00 82.38 96 ALA A N 1
ATOM 762 C CA . ALA A 1 96 ? 12.819 6.804 -27.601 1.00 82.38 96 ALA A CA 1
ATOM 763 C C . ALA A 1 96 ? 11.509 7.595 -27.385 1.00 82.38 96 ALA A C 1
ATOM 765 O O . ALA A 1 96 ? 11.506 8.804 -27.582 1.00 82.38 96 ALA A O 1
ATOM 766 N N . ASN A 1 97 ? 10.419 6.936 -26.964 1.00 75.25 97 ASN A N 1
ATOM 767 C CA . ASN A 1 97 ? 9.134 7.579 -26.665 1.00 75.25 97 ASN A CA 1
ATOM 768 C C . ASN A 1 97 ? 8.927 7.912 -25.174 1.00 75.25 97 ASN A C 1
ATOM 770 O O . ASN A 1 97 ? 8.081 8.743 -24.867 1.00 75.25 97 ASN A O 1
ATOM 774 N N . PHE A 1 98 ? 9.661 7.268 -24.259 1.00 69.38 98 PHE A N 1
ATOM 775 C CA . PHE A 1 98 ? 9.530 7.458 -22.802 1.00 69.38 98 PHE A CA 1
ATOM 776 C C . PHE A 1 98 ? 10.673 8.275 -22.173 1.00 69.38 98 PHE A C 1
ATOM 778 O O . PHE A 1 98 ? 10.613 8.585 -20.989 1.00 69.38 98 PHE A O 1
ATOM 785 N N . ALA A 1 99 ? 11.714 8.614 -22.939 1.00 60.31 99 ALA A N 1
ATOM 786 C CA . ALA A 1 99 ? 12.830 9.464 -22.511 1.00 60.31 99 ALA A CA 1
ATOM 787 C C . ALA A 1 99 ? 12.660 10.952 -22.901 1.00 60.31 99 ALA A C 1
ATOM 789 O O . ALA A 1 99 ? 13.650 11.685 -22.913 1.00 60.31 99 ALA A O 1
ATOM 790 N N . ALA A 1 100 ? 11.441 11.371 -23.265 1.00 46.81 100 ALA A N 1
ATOM 791 C CA . ALA A 1 100 ? 11.084 12.745 -23.630 1.00 46.81 100 ALA A CA 1
ATOM 792 C C . ALA A 1 100 ? 10.410 13.482 -22.467 1.00 46.81 100 ALA A C 1
ATOM 794 O O . ALA A 1 100 ? 9.581 12.845 -21.779 1.00 46.81 100 ALA A O 1
#

Sequence (100 aa):
IFGRNLLDDATQAGGYDALLEFQDHKPFECVGEGRESRAAMAVLASRAEWKEDALVKRFIRDIQPQLDPNDLQVEPLMAIDGEHRIPSALWERVRANFAA

Foldseek 3Di:
DDPDDPLQDPVCLVVLCQLLVNVHHDPDCPPDHNLQSQLVLVVLCVDPVRVPRPNSVCCVPPPVVVDDVVSNHCVVVPDDDDDPVPPPVVVVVVCVVVVD